Protein AF-A0A8I3A6N7-F1 (afdb_monomer)

Radius of gyration: 23.13 Å; Cα contacts (8 Å, |Δi|>4): 107; chains: 1; bounding box: 64×44×49 Å

Foldseek 3Di:
DDPPPPPLPPVPVVDDPVVSVVCVVVWPDDDDDQLVVQQVQCCVVVVDGPVVFFVDKDRDFPDDGPFWTWTWTQGPVPRDIDIDIGGDPCSVVVVVVVVVVCCCVVVVVVVVVVVVVVVVVVVVVD

Organism: NCBI:txid495285

Nearest PDB structures (foldseek):
  7cz2-assembly1_A  TM=9.054E-01  e=8.909E-04  Mycolicibacterium smegmatis MC2 155
  5i35-assembly1_A  TM=7.598E-01  e=1.659E-03  Homo sapiens
  7udq-assembly1_A  TM=6.868E-01  e=7.842E-03  Homo sapiens
  5xzv-assembly1_A  TM=5.671E-01  e=3.933E-01  Saccharomyces cerevisiae S288C
  3ion-assembly1_A  TM=6.300E-01  e=9.387E-01  Homo sapiens

Solvent-accessible surface area (backbone atoms only — not comparable to full-atom va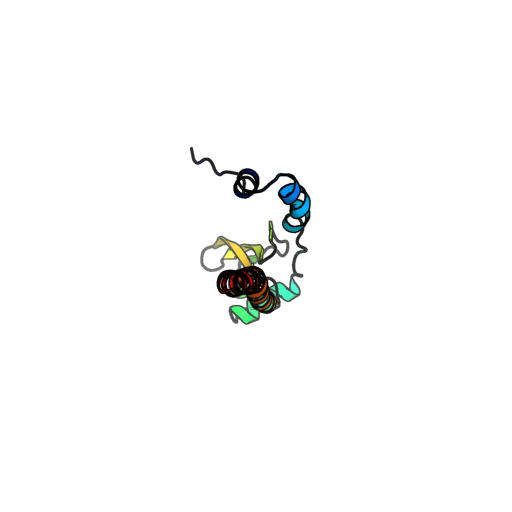lues): 7649 Å² total; per-residue (Å²): 136,84,83,76,72,60,91,74,54,68,60,67,76,76,45,60,67,72,56,54,64,68,50,45,67,75,73,73,66,50,84,74,80,56,58,70,59,50,51,51,50,44,27,71,73,71,73,46,56,69,76,77,54,25,72,43,68,49,81,64,61,83,44,59,45,94,66,34,35,30,26,48,29,25,32,58,92,73,71,45,79,43,78,45,76,44,70,48,86,66,48,73,65,50,51,56,52,53,52,51,51,50,49,51,65,64,49,45,58,57,56,56,49,49,57,58,52,54,57,53,61,62,63,75,76,112

Mean predicted aligned error: 13.04 Å

InterPro domains:
  IPR004147 ABC1 atypical kinase-like domain [PF03109] (26-108)
  IPR011009 Protein kinase-like domain superfamily [SSF56112] (27-94)
  IPR051130 Mitochondrial structure and function regulator [PTHR43173] (14-108)

Secondary structure (DSSP, 8-state):
------TTHHHHHHS-HHHHHHHHHHHH--PPPPHHHHHHHHHHHHSS-HHHHEEEE-SS-SEEETTEEEEEEEETTT--EEEEEEEPTTHHHHHHHHHHHHHHHHHHHHHHHHHHHHHHHHHTT-

Sequence (126 aa):
MSIVLPRELVYRVVLPKEWTNTMRPLQDKCDPTPYQDVEALFLSGIGKPIQALFEDFDPVPIGVASLAQVHVGTLKESGKKAAVKLQHPHLAEFCDIDMEMVEVTLGMPALVLCNSAMTLEQYARL

pLDDT: mean 74.76, std 16.65, range [26.11, 93.31]

Structure (mmCIF, N/CA/C/O backbone):
data_AF-A0A8I3A6N7-F1
#
_entry.id   AF-A0A8I3A6N7-F1
#
loop_
_atom_site.group_PDB
_atom_site.id
_atom_site.type_symbol
_atom_site.label_atom_id
_atom_site.label_alt_id
_atom_site.label_comp_id
_atom_site.label_asym_id
_atom_site.label_entity_id
_atom_site.label_seq_id
_atom_site.pdbx_PDB_ins_code
_atom_site.Cartn_x
_atom_site.Cartn_y
_atom_site.Cartn_z
_atom_site.occupancy
_atom_site.B_iso_or_equiv
_atom_site.auth_seq_id
_atom_site.auth_comp_id
_atom_site.auth_asym_id
_atom_site.auth_atom_id
_atom_site.pdbx_PDB_model_num
ATOM 1 N N . MET A 1 1 ? 20.134 17.107 16.293 1.00 33.59 1 MET A N 1
ATOM 2 C CA . MET A 1 1 ? 20.085 17.659 14.924 1.00 33.59 1 MET A CA 1
ATOM 3 C C . MET A 1 1 ? 20.230 16.487 13.967 1.00 33.59 1 MET A C 1
ATOM 5 O O . MET A 1 1 ? 21.334 16.158 13.561 1.00 33.59 1 MET A O 1
ATOM 9 N N . SER A 1 2 ? 19.139 15.753 13.743 1.00 26.11 2 SER A N 1
ATOM 10 C CA . SER A 1 2 ? 19.159 14.562 12.891 1.00 26.11 2 SER A CA 1
ATOM 11 C C . SER A 1 2 ? 19.068 15.024 11.447 1.00 26.11 2 SER A C 1
ATOM 13 O O . SER A 1 2 ? 18.030 15.526 11.023 1.00 26.11 2 SER A O 1
ATOM 15 N N . ILE A 1 3 ? 20.174 14.913 10.715 1.00 35.75 3 ILE A N 1
ATOM 16 C CA . ILE A 1 3 ? 20.187 15.089 9.266 1.00 35.75 3 ILE A CA 1
ATOM 17 C C . ILE A 1 3 ? 19.403 13.908 8.692 1.00 35.75 3 ILE A C 1
ATOM 19 O O . ILE A 1 3 ? 19.926 12.810 8.520 1.00 35.75 3 ILE A O 1
ATOM 23 N N . VAL A 1 4 ? 18.108 14.115 8.467 1.00 38.78 4 VAL A N 1
ATOM 24 C CA . VAL A 1 4 ? 17.312 13.237 7.615 1.00 38.78 4 VAL A CA 1
ATOM 25 C C . VAL A 1 4 ? 17.733 13.591 6.195 1.00 38.78 4 VAL A C 1
ATOM 27 O O . VAL A 1 4 ? 17.283 14.594 5.646 1.00 38.78 4 VAL A O 1
ATOM 30 N N . LEU A 1 5 ? 18.680 12.835 5.635 1.00 43.72 5 LEU A N 1
ATOM 31 C CA . LEU A 1 5 ? 19.009 12.973 4.219 1.00 43.72 5 LEU A CA 1
ATOM 32 C C . LEU A 1 5 ? 17.727 12.688 3.418 1.00 43.72 5 LEU A C 1
ATOM 34 O O . LEU A 1 5 ? 17.052 11.695 3.709 1.00 43.72 5 LEU A O 1
ATOM 38 N N . PRO A 1 6 ? 17.357 13.545 2.451 1.00 46.62 6 PRO A N 1
ATOM 39 C CA . PRO A 1 6 ? 16.191 13.300 1.618 1.00 46.62 6 PRO A CA 1
ATOM 40 C C . PRO A 1 6 ? 16.344 11.947 0.916 1.00 46.62 6 PRO A C 1
ATOM 42 O O . PRO A 1 6 ? 17.454 11.548 0.552 1.00 46.62 6 PRO A O 1
ATOM 45 N N . ARG A 1 7 ? 15.225 11.228 0.768 1.00 53.91 7 ARG A N 1
ATOM 46 C CA . ARG A 1 7 ? 15.153 9.842 0.268 1.00 53.91 7 ARG A CA 1
ATOM 47 C C . ARG A 1 7 ? 15.865 9.679 -1.087 1.00 53.91 7 ARG A C 1
ATOM 49 O O . ARG A 1 7 ? 16.408 8.616 -1.370 1.00 53.91 7 ARG A O 1
ATOM 56 N N . GLU A 1 8 ? 15.957 10.761 -1.861 1.00 51.59 8 GLU A N 1
ATOM 57 C CA . GLU A 1 8 ? 16.686 10.861 -3.127 1.00 51.59 8 GLU A CA 1
ATOM 58 C C . GLU A 1 8 ? 18.229 10.961 -3.073 1.00 51.59 8 GLU A C 1
ATOM 60 O O . GLU A 1 8 ? 18.882 10.928 -4.121 1.00 51.59 8 GLU A O 1
ATOM 65 N N . LEU A 1 9 ? 18.863 11.117 -1.904 1.00 53.09 9 LEU A N 1
ATOM 66 C CA . LEU A 1 9 ? 20.295 11.455 -1.860 1.00 53.09 9 LEU A CA 1
ATOM 67 C C . LEU A 1 9 ? 21.240 10.245 -1.946 1.00 53.09 9 LEU A C 1
ATOM 69 O O . LEU A 1 9 ? 22.360 10.392 -2.428 1.00 53.09 9 LEU A O 1
ATOM 73 N N . VAL A 1 10 ? 20.811 9.058 -1.511 1.00 56.31 10 VAL A N 1
ATOM 74 C CA . VAL A 1 10 ? 21.711 7.895 -1.369 1.00 56.31 10 VAL A CA 1
ATOM 75 C C . VAL A 1 10 ? 22.166 7.350 -2.729 1.00 56.31 10 VAL A C 1
ATOM 77 O O . VAL A 1 10 ? 23.348 7.077 -2.919 1.00 56.31 10 VAL A O 1
ATOM 80 N N . TYR A 1 11 ? 21.271 7.257 -3.714 1.00 56.72 11 TYR A N 1
ATOM 81 C CA . TYR A 1 11 ? 21.597 6.680 -5.027 1.00 56.72 11 TYR A CA 1
ATOM 82 C C . TYR A 1 11 ? 22.345 7.646 -5.957 1.00 56.72 11 TYR A C 1
ATOM 84 O O . TYR A 1 11 ? 23.131 7.210 -6.795 1.00 56.72 11 TYR A O 1
ATOM 92 N N . ARG A 1 12 ? 22.172 8.962 -5.777 1.00 54.69 12 ARG A N 1
ATOM 93 C CA . ARG A 1 12 ? 22.861 9.999 -6.572 1.00 54.69 12 ARG A CA 1
ATOM 94 C C . ARG A 1 12 ? 24.372 10.051 -6.348 1.00 54.69 12 ARG A C 1
ATOM 96 O O . ARG A 1 12 ? 25.077 10.614 -7.178 1.00 54.69 12 ARG A O 1
ATOM 103 N N . VAL A 1 13 ? 24.846 9.544 -5.211 1.00 60.44 13 VAL A N 1
ATOM 104 C CA . VAL A 1 13 ? 26.275 9.525 -4.860 1.00 60.44 13 VAL A CA 1
ATOM 105 C C . VAL A 1 13 ? 26.967 8.278 -5.417 1.00 60.44 13 VAL A C 1
ATOM 107 O O . VAL A 1 13 ? 28.170 8.306 -5.654 1.00 60.44 13 VAL A O 1
ATOM 110 N N . VAL A 1 14 ? 26.210 7.202 -5.653 1.00 75.00 14 VAL A N 1
ATOM 111 C CA . VAL A 1 14 ? 26.748 5.888 -6.037 1.00 75.00 14 VAL A CA 1
ATOM 112 C C . VAL A 1 14 ? 26.630 5.628 -7.542 1.00 75.00 14 VAL A C 1
ATOM 114 O O . VAL A 1 14 ? 27.507 4.987 -8.115 1.00 75.00 14 VAL A O 1
ATOM 117 N N . LEU A 1 15 ? 25.577 6.128 -8.198 1.00 79.44 15 LEU A N 1
ATOM 118 C CA . LEU A 1 15 ? 25.301 5.854 -9.611 1.00 79.44 15 LEU A CA 1
ATOM 119 C C . LEU A 1 15 ? 25.623 7.053 -10.521 1.00 79.44 15 LEU A C 1
ATOM 121 O O . LEU A 1 15 ? 25.425 8.203 -10.114 1.00 79.44 15 LEU A O 1
ATOM 125 N N . PRO A 1 16 ? 26.053 6.813 -11.779 1.00 84.25 16 PRO A N 1
ATOM 126 C CA . PRO A 1 16 ? 26.225 7.866 -12.776 1.00 84.25 16 PRO A CA 1
ATOM 127 C C . PRO A 1 16 ? 24.964 8.725 -12.945 1.00 84.25 16 PRO A C 1
ATOM 129 O O . PRO A 1 16 ? 23.822 8.263 -12.794 1.00 84.25 16 PRO A O 1
ATOM 132 N N . LYS A 1 17 ? 25.156 10.005 -13.284 1.00 80.56 17 LYS A N 1
ATOM 133 C CA . LYS A 1 17 ? 24.048 10.966 -13.428 1.00 80.56 17 LYS A CA 1
ATOM 134 C C . LYS A 1 17 ? 23.106 10.576 -14.563 1.00 80.56 17 LYS A C 1
ATOM 136 O O . LYS A 1 17 ? 21.904 10.807 -14.461 1.00 80.56 17 LYS A O 1
ATOM 141 N N . GLU A 1 18 ? 23.644 9.966 -15.609 1.00 84.44 18 GLU A N 1
ATOM 142 C CA . GLU A 1 18 ? 22.941 9.469 -16.788 1.00 84.44 18 GLU A CA 1
ATOM 143 C C . GLU A 1 18 ? 21.888 8.428 -16.392 1.00 84.44 18 GLU A C 1
ATOM 145 O O . GLU A 1 18 ? 20.735 8.509 -16.816 1.00 84.44 18 GLU A O 1
ATOM 150 N N . TRP A 1 19 ? 22.251 7.501 -15.503 1.00 79.44 19 TRP A N 1
ATOM 151 C CA . TRP A 1 19 ? 21.342 6.466 -15.009 1.00 79.44 19 TRP A CA 1
ATOM 152 C C . TRP A 1 19 ? 20.294 7.066 -14.081 1.00 79.44 19 TRP A C 1
ATOM 154 O O . TRP A 1 19 ? 19.098 6.840 -14.250 1.00 79.44 19 TRP A O 1
ATOM 164 N N . THR A 1 20 ? 20.733 7.920 -13.158 1.00 80.00 20 THR A N 1
ATOM 165 C CA . THR A 1 20 ? 19.8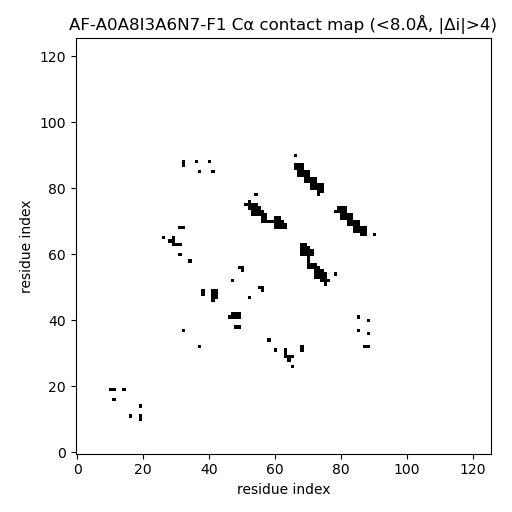35 8.538 -12.178 1.00 80.00 20 THR A CA 1
ATOM 166 C C . THR A 1 20 ? 18.785 9.439 -12.832 1.00 80.00 20 THR A C 1
ATOM 168 O O . THR A 1 20 ? 17.638 9.471 -12.397 1.00 80.00 20 THR A O 1
ATOM 171 N N . ASN A 1 21 ? 19.147 10.174 -13.887 1.00 79.62 21 ASN A N 1
ATOM 172 C CA . ASN A 1 21 ? 18.204 11.019 -14.621 1.00 79.62 21 ASN A CA 1
ATOM 173 C C . ASN A 1 21 ? 17.182 10.194 -15.409 1.00 79.62 21 ASN A C 1
ATOM 175 O O . ASN A 1 21 ? 16.016 10.575 -15.456 1.00 79.62 21 ASN A O 1
ATOM 179 N N . THR A 1 22 ? 17.610 9.071 -15.988 1.00 81.25 22 THR A N 1
ATOM 180 C CA . THR A 1 22 ? 16.748 8.202 -16.805 1.00 81.25 22 THR A CA 1
ATOM 181 C C . THR A 1 22 ? 15.803 7.361 -15.945 1.00 81.25 22 THR A C 1
ATOM 183 O O . THR A 1 22 ? 14.661 7.140 -16.330 1.00 81.25 22 THR A O 1
ATOM 186 N N . MET A 1 23 ? 16.242 6.934 -14.757 1.00 77.25 23 MET A N 1
ATOM 187 C CA . MET A 1 23 ? 15.439 6.129 -13.827 1.00 77.25 23 MET A CA 1
ATOM 188 C C . MET A 1 23 ? 14.535 6.964 -12.911 1.00 77.25 23 MET A C 1
ATOM 190 O O . MET A 1 23 ? 13.634 6.411 -12.288 1.00 77.25 23 MET A O 1
ATOM 194 N N . ARG A 1 24 ? 14.734 8.287 -12.823 1.00 73.31 24 ARG A N 1
ATOM 195 C CA . ARG A 1 24 ? 13.908 9.174 -1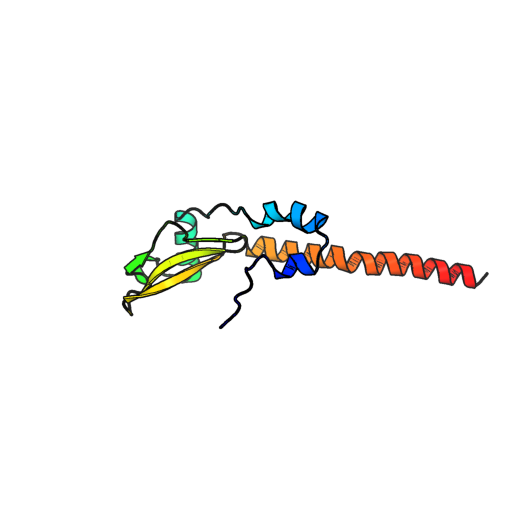1.982 1.00 73.31 24 ARG A CA 1
ATOM 196 C C . ARG A 1 24 ? 12.402 9.052 -12.269 1.00 73.31 24 ARG A C 1
ATOM 198 O O . ARG A 1 24 ? 11.654 8.862 -11.315 1.00 73.31 24 ARG A O 1
ATOM 205 N N . PRO A 1 25 ? 11.930 9.091 -13.531 1.00 68.94 25 PRO A N 1
ATOM 206 C CA . PRO A 1 25 ? 10.500 8.987 -13.820 1.00 68.94 25 PRO A CA 1
ATOM 207 C C . PRO A 1 25 ? 9.888 7.649 -13.389 1.00 68.94 25 PRO A C 1
ATOM 209 O O . PRO A 1 25 ? 8.705 7.615 -13.073 1.00 68.94 25 PRO A O 1
ATOM 212 N N . LEU A 1 26 ? 10.687 6.573 -13.345 1.00 67.81 26 LEU A N 1
ATOM 213 C CA . LEU A 1 26 ? 10.241 5.245 -12.908 1.00 67.81 26 LEU A CA 1
ATOM 214 C C . LEU A 1 26 ? 9.964 5.185 -11.398 1.00 67.81 26 LEU A C 1
ATOM 216 O O . LEU A 1 26 ? 9.241 4.303 -10.952 1.00 67.81 26 LEU A O 1
ATOM 220 N N . GLN A 1 27 ? 10.532 6.104 -10.612 1.00 65.81 27 GLN A N 1
ATOM 221 C CA . GLN A 1 27 ? 10.345 6.156 -9.158 1.00 65.81 27 GLN A CA 1
ATOM 222 C C . GLN A 1 27 ? 9.253 7.147 -8.728 1.00 65.81 27 GLN A C 1
ATOM 224 O O . GLN A 1 27 ? 8.698 6.997 -7.644 1.00 65.81 27 GLN A O 1
ATOM 229 N N . ASP A 1 28 ? 8.946 8.150 -9.557 1.00 59.94 28 ASP A N 1
ATOM 230 C CA . ASP A 1 28 ? 8.154 9.322 -9.149 1.00 59.94 28 ASP A CA 1
ATOM 231 C C . ASP A 1 28 ? 6.640 9.206 -9.394 1.00 59.94 28 ASP A C 1
ATOM 233 O O . ASP A 1 28 ? 5.888 10.091 -8.981 1.00 59.94 28 ASP A O 1
ATOM 237 N N . LYS A 1 29 ? 6.155 8.162 -10.078 1.00 61.41 29 LYS A N 1
ATOM 238 C CA . LYS A 1 29 ? 4.730 8.049 -10.429 1.00 61.41 29 LYS A CA 1
ATOM 239 C C . LYS A 1 29 ? 4.220 6.625 -10.283 1.00 61.41 29 LYS A C 1
ATOM 241 O O . LYS A 1 29 ? 4.489 5.774 -11.122 1.00 61.41 29 LYS A O 1
ATOM 246 N N . CYS A 1 30 ? 3.456 6.392 -9.224 1.00 69.25 30 CYS A N 1
ATOM 247 C CA . CYS A 1 30 ? 2.645 5.194 -9.062 1.00 69.25 30 CYS A CA 1
ATOM 248 C C . CYS A 1 30 ? 1.187 5.624 -8.940 1.00 69.25 30 CYS A C 1
ATOM 250 O O . CYS A 1 30 ? 0.871 6.523 -8.155 1.00 69.25 30 CYS A O 1
ATOM 252 N N . ASP A 1 31 ? 0.321 5.004 -9.734 1.00 80.94 31 ASP A N 1
ATOM 253 C CA . ASP A 1 31 ? -1.112 5.242 -9.646 1.00 80.94 31 ASP A CA 1
ATOM 254 C C . ASP A 1 31 ? -1.662 4.591 -8.365 1.00 80.94 31 ASP A C 1
ATOM 256 O O . ASP A 1 31 ? -1.271 3.471 -8.024 1.00 80.94 31 ASP A O 1
ATOM 260 N N . PRO A 1 32 ? -2.540 5.279 -7.615 1.00 83.31 32 PRO A N 1
ATOM 261 C CA . PRO A 1 32 ? -3.150 4.707 -6.424 1.00 83.31 32 PRO A CA 1
ATOM 262 C C . PRO A 1 32 ? -4.085 3.554 -6.797 1.00 83.31 32 PRO A C 1
ATOM 264 O O . PRO A 1 32 ? -4.863 3.645 -7.748 1.00 83.31 32 PRO A O 1
ATOM 267 N N . THR A 1 33 ? -4.076 2.494 -5.992 1.00 85.44 33 THR A N 1
ATOM 268 C CA . THR A 1 33 ? -5.082 1.438 -6.080 1.00 85.44 33 THR A CA 1
ATOM 269 C C . THR A 1 33 ? -6.453 1.997 -5.693 1.00 85.44 33 THR A C 1
ATOM 271 O O . THR A 1 33 ? -6.554 2.712 -4.684 1.00 85.44 33 THR A O 1
ATOM 274 N N . PRO A 1 34 ? -7.513 1.670 -6.459 1.00 89.00 34 PRO A N 1
ATOM 275 C CA . PRO A 1 34 ? -8.880 2.043 -6.130 1.00 89.00 34 PRO A CA 1
ATOM 276 C C . PRO A 1 34 ? -9.272 1.615 -4.715 1.00 89.00 34 PRO A C 1
ATOM 278 O O . PRO A 1 34 ? -8.919 0.537 -4.243 1.00 89.00 34 PRO A O 1
ATOM 281 N N . TYR A 1 35 ? -10.076 2.440 -4.046 1.00 87.50 35 TYR A N 1
ATOM 282 C CA . TYR A 1 35 ? -10.502 2.172 -2.671 1.00 87.50 35 TYR A CA 1
ATOM 283 C C . TYR A 1 35 ? -11.242 0.831 -2.506 1.00 87.50 35 TYR A C 1
ATOM 285 O O . TYR A 1 35 ? -11.106 0.174 -1.480 1.00 87.50 35 TYR A O 1
ATOM 293 N N . GLN A 1 36 ? -11.993 0.402 -3.524 1.00 88.50 36 GLN A N 1
ATOM 294 C CA . GLN A 1 36 ? -12.719 -0.873 -3.505 1.00 88.50 36 GLN A CA 1
ATOM 295 C C . GLN A 1 36 ? -11.771 -2.072 -3.377 1.00 88.50 36 GLN A C 1
ATOM 297 O O . GLN A 1 36 ? -12.007 -2.967 -2.568 1.00 88.50 36 GLN A O 1
ATOM 302 N N . ASP A 1 37 ? -10.661 -2.049 -4.114 1.00 88.31 37 ASP A N 1
ATOM 303 C CA . ASP A 1 37 ? -9.653 -3.107 -4.062 1.00 88.31 37 ASP A CA 1
ATOM 304 C C . ASP A 1 37 ? -8.895 -3.074 -2.731 1.00 88.31 37 ASP A C 1
ATOM 306 O O . ASP A 1 37 ? -8.569 -4.118 -2.170 1.00 88.31 37 ASP A O 1
ATOM 310 N N . VAL A 1 38 ? -8.666 -1.876 -2.181 1.00 87.56 38 VAL A N 1
ATOM 311 C CA . VAL A 1 38 ? -8.080 -1.690 -0.844 1.00 87.56 38 VAL A CA 1
ATOM 312 C C . VAL A 1 38 ? -8.966 -2.297 0.245 1.00 87.56 38 VAL A C 1
ATOM 314 O O . VAL A 1 38 ? -8.461 -2.983 1.135 1.00 87.56 38 VAL A O 1
ATOM 317 N N . GLU A 1 39 ? -10.278 -2.065 0.188 1.00 88.56 39 GLU A N 1
ATOM 318 C CA . GLU A 1 39 ? -11.231 -2.633 1.145 1.00 88.56 39 GLU A CA 1
ATOM 319 C C . GLU A 1 39 ? -11.270 -4.163 1.043 1.00 88.56 39 GLU A C 1
ATOM 321 O O . GLU A 1 39 ? -11.218 -4.849 2.069 1.00 88.56 39 GLU A O 1
ATOM 326 N N . ALA A 1 40 ? -11.272 -4.699 -0.180 1.00 89.12 40 ALA A N 1
ATOM 327 C CA . ALA A 1 40 ? -11.210 -6.136 -0.426 1.00 89.12 40 ALA A CA 1
ATOM 328 C C . ALA A 1 40 ? -9.909 -6.763 0.109 1.00 89.12 40 ALA A C 1
ATOM 330 O O . ALA A 1 40 ? -9.967 -7.769 0.817 1.00 89.12 40 ALA A O 1
ATOM 331 N N . LEU A 1 41 ? -8.753 -6.141 -0.156 1.00 86.00 41 LEU A N 1
ATOM 332 C CA . LEU A 1 41 ? -7.438 -6.563 0.347 1.00 86.00 41 LEU A CA 1
ATOM 333 C C . LEU A 1 41 ? -7.371 -6.558 1.873 1.00 86.00 41 LEU A C 1
ATOM 335 O O . LEU A 1 41 ? -6.849 -7.486 2.497 1.00 86.00 41 LEU A O 1
ATOM 339 N N . PHE A 1 42 ? -7.899 -5.505 2.492 1.00 87.88 42 PHE A N 1
ATOM 340 C CA . PHE A 1 42 ? -7.924 -5.387 3.943 1.00 87.88 42 PHE A CA 1
ATOM 341 C C . PHE A 1 42 ? -8.810 -6.471 4.566 1.00 87.88 42 PHE A C 1
ATOM 343 O O . PHE A 1 42 ? -8.410 -7.121 5.538 1.00 87.88 42 PHE A O 1
ATOM 350 N N . LEU A 1 43 ? -9.980 -6.718 3.969 1.00 89.75 43 LEU A N 1
ATOM 351 C CA . LEU A 1 43 ? -10.886 -7.777 4.396 1.00 89.75 43 LEU A CA 1
ATOM 352 C C . LEU A 1 43 ? -10.252 -9.163 4.228 1.00 89.75 43 LEU A C 1
ATOM 354 O O . LEU A 1 43 ? -10.363 -9.977 5.141 1.00 89.75 43 LEU A O 1
ATOM 358 N N . SER A 1 44 ? -9.555 -9.433 3.120 1.00 87.88 44 SER A N 1
ATOM 359 C CA . SER A 1 44 ? -8.886 -10.722 2.905 1.00 87.88 44 SER A CA 1
ATOM 360 C C . SER A 1 44 ? -7.687 -10.936 3.830 1.00 87.88 44 SER A C 1
ATOM 362 O O . SER A 1 44 ? -7.441 -12.061 4.254 1.00 87.88 44 SER A O 1
ATOM 364 N N . GLY A 1 45 ? -6.942 -9.875 4.157 1.00 84.12 45 GLY A N 1
ATOM 365 C CA . GLY A 1 45 ? -5.749 -9.966 5.003 1.00 84.12 45 GLY A CA 1
ATOM 366 C C . GLY A 1 45 ? -6.055 -10.057 6.499 1.00 84.12 45 GLY A C 1
ATOM 367 O O . GLY A 1 45 ? -5.408 -10.815 7.218 1.00 84.12 45 GLY A O 1
ATOM 368 N N . ILE A 1 46 ? -7.036 -9.288 6.982 1.00 85.00 46 ILE A N 1
ATOM 369 C CA . ILE A 1 46 ? -7.337 -9.156 8.421 1.00 85.00 46 ILE A CA 1
ATOM 370 C C . ILE A 1 46 ? -8.636 -9.884 8.812 1.00 85.00 46 ILE A C 1
ATOM 372 O O . ILE A 1 46 ? -8.883 -10.136 9.993 1.00 85.00 46 ILE A O 1
ATOM 376 N N . GLY A 1 47 ? -9.479 -10.249 7.841 1.00 87.62 47 GLY A N 1
ATOM 377 C CA . GLY A 1 47 ? -10.750 -10.946 8.075 1.00 87.62 47 GLY A CA 1
ATOM 378 C C . GLY A 1 47 ? -11.850 -10.060 8.665 1.00 87.62 47 GLY A C 1
ATOM 379 O O . GLY A 1 47 ? -12.893 -10.561 9.083 1.00 87.62 47 GLY A O 1
ATOM 380 N N . LYS A 1 48 ? -11.622 -8.745 8.738 1.00 88.81 48 LYS A N 1
ATOM 381 C CA . LYS A 1 48 ? -12.565 -7.753 9.267 1.00 88.81 48 LYS A CA 1
ATOM 382 C C . LYS A 1 48 ? -12.624 -6.540 8.340 1.00 88.81 48 LYS A C 1
ATOM 384 O O . LYS A 1 48 ? -11.600 -6.181 7.763 1.00 88.81 48 LYS A O 1
ATOM 389 N N . PRO A 1 49 ? -13.786 -5.880 8.225 1.00 89.12 49 PRO A N 1
ATOM 390 C CA . PRO A 1 49 ? -13.902 -4.666 7.430 1.00 89.12 49 PRO A CA 1
ATOM 391 C C . PRO A 1 49 ? -13.128 -3.507 8.078 1.00 89.12 49 PRO A C 1
ATOM 393 O O . PRO A 1 49 ? -12.964 -3.468 9.303 1.00 89.12 49 PRO A O 1
ATOM 396 N N . ILE A 1 50 ? -12.679 -2.540 7.272 1.00 87.75 50 ILE A N 1
ATOM 397 C CA . ILE A 1 50 ? -11.905 -1.368 7.733 1.00 87.75 50 ILE A CA 1
ATOM 398 C C . ILE A 1 50 ? -12.665 -0.629 8.839 1.00 87.75 50 ILE A C 1
ATOM 400 O O . ILE A 1 50 ? -12.088 -0.275 9.871 1.00 87.75 50 ILE A O 1
ATOM 404 N N . GLN A 1 51 ? -13.985 -0.500 8.680 1.00 88.50 51 GLN A N 1
ATOM 405 C CA . GLN A 1 51 ? -14.862 0.176 9.632 1.00 88.50 51 GLN A CA 1
ATOM 406 C C . GLN A 1 51 ? -14.967 -0.560 10.981 1.00 88.50 51 GLN A C 1
ATOM 408 O O . GLN A 1 51 ? -15.483 0.007 11.940 1.00 88.50 51 GLN A O 1
ATOM 413 N N . ALA A 1 52 ? -14.510 -1.811 11.113 1.00 88.50 52 ALA A N 1
ATOM 414 C CA . ALA A 1 52 ? -14.463 -2.498 12.407 1.00 88.50 52 ALA A CA 1
ATOM 415 C C . ALA A 1 52 ? -13.240 -2.095 13.24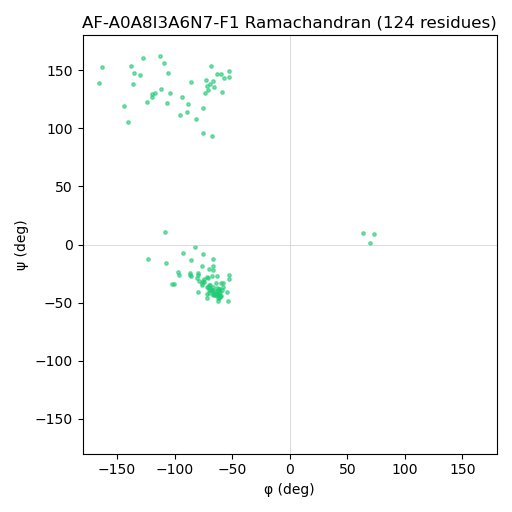7 1.00 88.50 52 ALA A C 1
ATOM 417 O O . ALA A 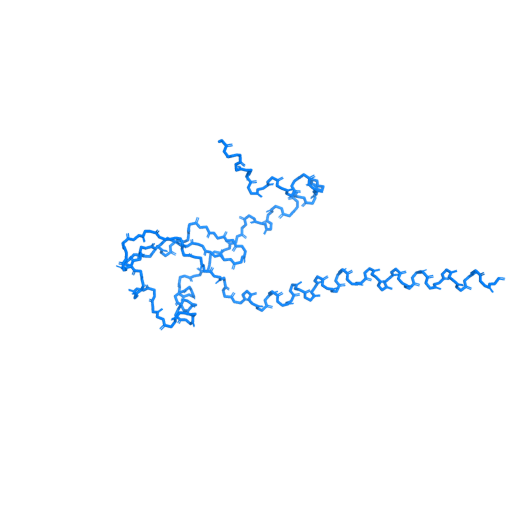1 52 ? -13.316 -2.123 14.473 1.00 88.50 52 ALA A O 1
ATOM 418 N N . LEU A 1 53 ? -12.132 -1.717 12.603 1.00 87.50 53 LEU A N 1
ATOM 419 C CA . LEU A 1 53 ? -10.860 -1.389 13.263 1.00 87.50 53 LEU A CA 1
ATOM 420 C C . LEU A 1 53 ? -10.620 0.119 13.364 1.00 87.50 53 LEU A C 1
ATOM 422 O O . LEU A 1 53 ? -10.056 0.595 14.354 1.00 87.50 53 LEU A O 1
ATOM 426 N N . PHE A 1 54 ? -11.082 0.870 12.367 1.00 90.50 54 PHE A N 1
ATOM 427 C CA . PHE A 1 54 ? -10.884 2.309 12.273 1.00 90.50 54 PHE A CA 1
ATOM 428 C C . PHE A 1 54 ? -12.203 3.061 12.452 1.00 90.50 54 PHE A C 1
ATOM 430 O O . PHE A 1 54 ? -13.237 2.676 11.909 1.00 90.50 54 PHE A O 1
ATOM 437 N N . GLU A 1 55 ? -12.167 4.105 13.277 1.00 90.62 55 GLU A N 1
ATOM 438 C CA . GLU A 1 55 ? -13.263 5.054 13.483 1.00 90.62 55 GLU A CA 1
ATOM 439 C C . GLU A 1 55 ? -13.422 5.953 12.261 1.00 90.62 55 GLU A C 1
ATOM 441 O O . GLU A 1 55 ? -14.532 6.179 11.794 1.00 90.62 55 GLU A O 1
ATOM 446 N N . ASP A 1 56 ? -12.287 6.394 11.731 1.00 88.62 56 ASP A N 1
ATOM 447 C CA . ASP A 1 56 ? -12.171 7.226 10.547 1.00 88.62 56 ASP A CA 1
ATOM 448 C C . ASP A 1 56 ? -11.032 6.680 9.685 1.00 88.62 56 ASP A C 1
ATOM 450 O O . ASP A 1 56 ? -9.995 6.268 10.218 1.00 88.62 56 ASP A O 1
ATOM 454 N N . PHE A 1 57 ? -11.231 6.639 8.373 1.00 90.50 57 PHE A N 1
ATOM 455 C CA . PHE A 1 57 ? -10.244 6.165 7.408 1.00 90.50 57 PHE A CA 1
ATOM 456 C C . PHE A 1 57 ? -10.349 7.005 6.141 1.00 90.50 57 PHE A C 1
ATOM 458 O O . PHE A 1 57 ? -11.389 7.002 5.482 1.00 90.50 57 PHE A O 1
ATOM 465 N N . ASP A 1 58 ? -9.267 7.697 5.791 1.00 90.25 58 ASP A N 1
ATOM 466 C CA . ASP A 1 58 ? -9.230 8.548 4.606 1.00 90.25 58 ASP A CA 1
ATOM 467 C C . ASP A 1 58 ? -9.119 7.682 3.336 1.00 90.25 58 ASP A C 1
ATOM 469 O O . ASP A 1 58 ? -8.125 6.958 3.174 1.00 90.25 58 ASP A O 1
ATOM 473 N N . PRO A 1 59 ? -10.107 7.717 2.419 1.00 87.50 59 PRO A N 1
ATOM 474 C CA . PRO A 1 59 ? -10.033 6.975 1.165 1.00 87.50 59 PRO A CA 1
ATOM 475 C C . PRO A 1 59 ? -8.936 7.504 0.232 1.00 87.50 59 PRO A C 1
ATOM 477 O O . PRO A 1 59 ? -8.521 6.783 -0.677 1.00 87.50 59 PRO A O 1
ATOM 480 N N . VAL A 1 60 ? -8.447 8.730 0.443 1.00 89.12 60 VAL A N 1
ATOM 481 C CA . VAL A 1 60 ? -7.356 9.316 -0.335 1.00 89.12 60 VAL A CA 1
ATOM 482 C C . VAL A 1 60 ? -6.015 8.942 0.310 1.00 89.12 60 VAL A C 1
ATOM 484 O O . VAL A 1 60 ? -5.775 9.259 1.477 1.00 89.12 60 VAL A O 1
ATOM 487 N N . PRO A 1 61 ? -5.103 8.265 -0.413 1.00 88.75 61 PRO A N 1
ATOM 488 C CA . PRO A 1 61 ? -3.789 7.949 0.127 1.00 88.75 61 PRO A CA 1
ATOM 489 C C . PRO A 1 61 ? -2.945 9.220 0.286 1.00 88.75 61 PRO A C 1
ATOM 491 O O . PRO A 1 61 ? -2.882 10.063 -0.608 1.00 88.75 61 PRO A O 1
ATOM 494 N N . ILE A 1 62 ? -2.221 9.324 1.402 1.00 87.31 62 ILE A N 1
ATOM 495 C CA . ILE A 1 62 ? -1.249 10.405 1.645 1.00 87.31 62 ILE A CA 1
ATOM 496 C C . ILE A 1 62 ? 0.053 10.211 0.862 1.00 87.31 62 ILE A C 1
ATOM 498 O O . ILE A 1 62 ? 0.840 11.143 0.713 1.00 87.31 62 ILE A O 1
ATOM 502 N N . GLY A 1 63 ? 0.307 8.990 0.399 1.00 84.12 63 GLY A N 1
ATOM 503 C CA . GLY A 1 63 ? 1.476 8.656 -0.397 1.00 84.12 63 GLY A CA 1
ATOM 504 C C . GLY A 1 63 ? 1.314 7.298 -1.059 1.00 84.12 63 GLY A C 1
ATOM 505 O O . GLY A 1 63 ? 0.840 6.350 -0.434 1.00 84.12 63 GLY A O 1
ATOM 506 N N . VAL A 1 64 ? 1.733 7.219 -2.317 1.00 83.69 64 VAL A N 1
ATOM 507 C CA . VAL A 1 64 ? 1.742 5.997 -3.121 1.00 83.69 64 VAL A CA 1
ATOM 508 C C . VAL A 1 64 ? 3.193 5.689 -3.460 1.00 83.69 64 VAL A C 1
ATOM 510 O O . VAL A 1 64 ? 3.937 6.577 -3.876 1.00 83.69 64 VAL A O 1
ATOM 513 N N . ALA A 1 65 ? 3.612 4.453 -3.234 1.00 78.50 65 ALA A N 1
ATOM 514 C CA . ALA A 1 65 ? 4.917 3.938 -3.620 1.00 78.50 65 ALA A CA 1
ATOM 515 C C . ALA A 1 65 ? 4.718 2.649 -4.416 1.00 78.50 65 ALA A C 1
ATOM 517 O O . ALA A 1 65 ? 3.694 1.995 -4.270 1.00 78.50 65 ALA A O 1
ATOM 518 N N . SER A 1 66 ? 5.718 2.240 -5.194 1.00 76.31 66 SER A N 1
ATOM 519 C CA . SER A 1 66 ? 5.613 1.087 -6.101 1.00 76.31 66 SER A CA 1
ATOM 520 C C . SER A 1 66 ? 5.130 -0.212 -5.450 1.00 76.31 66 SER A C 1
ATOM 522 O O . SER A 1 66 ? 4.494 -1.019 -6.115 1.00 76.31 66 SER A O 1
ATOM 524 N N . LEU A 1 67 ? 5.414 -0.422 -4.158 1.00 81.44 67 LEU A N 1
ATOM 525 C CA . LEU A 1 67 ? 5.016 -1.636 -3.439 1.00 81.44 67 LEU A CA 1
ATOM 526 C C . LEU A 1 67 ? 3.717 -1.481 -2.639 1.00 81.44 67 LEU A C 1
ATOM 528 O O . LEU A 1 67 ? 3.050 -2.469 -2.329 1.00 81.44 67 LEU A O 1
ATOM 532 N N . ALA A 1 68 ? 3.397 -0.257 -2.225 1.00 86.31 68 ALA A N 1
ATOM 533 C CA . ALA A 1 68 ? 2.348 -0.001 -1.253 1.00 86.31 68 ALA A CA 1
ATOM 534 C C . ALA A 1 68 ? 1.910 1.462 -1.257 1.00 86.31 68 ALA A C 1
ATOM 536 O O . ALA A 1 68 ? 2.717 2.374 -1.449 1.00 86.31 68 ALA A O 1
ATOM 537 N N . GLN A 1 69 ? 0.660 1.685 -0.872 1.00 88.44 69 GLN A N 1
ATOM 538 C CA . GLN A 1 69 ? 0.122 3.004 -0.566 1.00 88.44 69 GLN A CA 1
ATOM 539 C C . GLN A 1 69 ? -0.135 3.176 0.929 1.00 88.44 69 GLN A C 1
ATOM 541 O O . GLN A 1 69 ? -0.289 2.212 1.683 1.00 88.44 69 GLN A O 1
ATOM 546 N N . VAL A 1 70 ? -0.149 4.428 1.374 1.00 90.31 70 VAL A N 1
ATOM 547 C CA . VAL A 1 70 ? -0.313 4.795 2.779 1.00 90.31 70 VAL A CA 1
ATOM 548 C C . VAL A 1 70 ? -1.555 5.651 2.938 1.00 90.31 70 VAL A C 1
ATOM 550 O O . VAL A 1 70 ? -1.684 6.688 2.293 1.00 90.31 70 VAL A O 1
ATOM 553 N N . HIS A 1 71 ? -2.431 5.236 3.843 1.00 91.19 71 HIS A N 1
ATOM 554 C CA . HIS A 1 71 ? -3.631 5.955 4.251 1.00 91.19 71 HIS A CA 1
ATOM 555 C C . HIS A 1 71 ? -3.512 6.420 5.698 1.00 91.19 71 HIS A C 1
ATOM 557 O O . HIS A 1 71 ? -2.694 5.914 6.472 1.00 91.19 71 HIS A O 1
ATOM 563 N N . VAL A 1 72 ? -4.345 7.381 6.077 1.00 91.69 72 VAL A N 1
ATOM 564 C CA . VAL A 1 72 ? -4.482 7.815 7.467 1.00 91.69 72 VAL A CA 1
ATOM 565 C C . VAL A 1 72 ? -5.772 7.233 8.020 1.00 91.69 72 VAL A C 1
ATOM 567 O O . VAL A 1 72 ? -6.826 7.361 7.406 1.00 91.69 72 VAL A O 1
ATOM 570 N N . GLY A 1 73 ? -5.683 6.600 9.187 1.00 91.62 73 GLY A N 1
ATOM 571 C CA . GLY A 1 73 ? -6.847 6.102 9.908 1.00 91.62 73 GLY A CA 1
ATOM 572 C C . GLY A 1 73 ? -6.751 6.372 11.404 1.00 91.62 73 GLY A C 1
ATOM 573 O O . GLY A 1 73 ? -5.657 6.482 11.958 1.00 91.62 73 GLY A O 1
ATOM 574 N N . THR A 1 74 ? -7.893 6.471 12.071 1.00 93.31 74 THR A N 1
ATOM 575 C CA . THR A 1 74 ? -7.992 6.617 13.529 1.00 93.31 74 THR A CA 1
ATOM 576 C C . THR A 1 74 ? -8.477 5.304 14.126 1.00 93.31 74 THR A C 1
ATOM 578 O O . THR A 1 74 ? -9.531 4.810 13.743 1.00 93.31 74 THR A O 1
ATOM 581 N N . LEU A 1 75 ? -7.711 4.702 15.036 1.00 91.31 75 LEU A N 1
ATOM 582 C CA . LEU A 1 75 ? -8.049 3.406 15.639 1.00 91.31 75 LEU A CA 1
ATOM 583 C C . LEU A 1 75 ? -9.198 3.536 16.645 1.00 91.31 75 LEU A C 1
ATOM 585 O O . LEU A 1 75 ? -9.084 4.323 17.584 1.00 91.31 75 LEU A O 1
ATOM 589 N N . LYS A 1 76 ? -10.230 2.687 16.538 1.00 90.50 76 LYS A N 1
ATOM 590 C CA . LYS A 1 76 ? -11.395 2.714 17.449 1.00 90.50 76 LYS A CA 1
ATOM 591 C C . LYS A 1 76 ? -11.043 2.462 18.912 1.00 90.50 76 LYS A C 1
ATOM 593 O O . LYS A 1 76 ? -11.604 3.087 19.799 1.00 90.50 76 LYS A O 1
ATOM 598 N N . GLU A 1 77 ? -10.115 1.545 19.172 1.00 88.12 77 GLU A N 1
ATOM 599 C CA . GLU A 1 77 ? -9.786 1.137 20.545 1.00 88.12 77 GLU A CA 1
ATOM 600 C C . GLU A 1 77 ? -9.014 2.205 21.327 1.00 88.12 77 GLU A C 1
ATOM 602 O O . GLU A 1 77 ? -9.085 2.249 22.551 1.00 88.12 77 GLU A O 1
ATOM 607 N N . SER A 1 78 ? -8.247 3.052 20.636 1.00 87.19 78 SER A N 1
ATOM 608 C CA . SER A 1 78 ? -7.324 3.990 21.288 1.00 87.19 78 SER A CA 1
ATOM 609 C C . SER A 1 78 ? -7.561 5.455 20.937 1.00 87.19 78 SER A C 1
ATOM 611 O O . SER A 1 78 ? -6.951 6.320 21.564 1.00 87.19 78 SER A O 1
ATOM 613 N N . GLY A 1 79 ? -8.378 5.747 19.920 1.00 89.56 79 GLY A N 1
ATOM 614 C CA . GLY A 1 79 ? -8.556 7.090 19.362 1.00 89.56 79 GLY A CA 1
ATOM 615 C C . GLY A 1 79 ? -7.286 7.673 18.727 1.00 89.56 79 GLY A C 1
ATOM 616 O O . GLY A 1 79 ? -7.225 8.866 18.432 1.00 89.56 79 GLY A O 1
ATOM 617 N N . LYS A 1 80 ? -6.227 6.872 18.545 1.00 90.69 80 LYS A N 1
ATOM 618 C CA . LYS A 1 80 ? -4.948 7.344 18.001 1.00 90.69 80 LYS A CA 1
ATOM 619 C C . LYS A 1 80 ? -4.959 7.316 16.478 1.00 90.69 80 LYS A C 1
ATOM 621 O O . LYS A 1 80 ? -5.409 6.346 15.870 1.00 90.69 80 LYS A O 1
ATOM 626 N N . LYS A 1 81 ? -4.369 8.351 15.876 1.00 91.38 81 LYS A N 1
ATOM 627 C CA . LYS A 1 81 ? -4.065 8.385 14.442 1.00 91.38 81 LYS A CA 1
ATOM 628 C C . LYS A 1 81 ? -2.930 7.418 14.115 1.00 91.38 81 LYS A C 1
ATOM 630 O O . LYS A 1 81 ? -1.893 7.423 14.779 1.00 91.38 81 LYS A O 1
ATOM 635 N N . ALA A 1 82 ? -3.122 6.630 13.069 1.00 89.38 82 ALA A N 1
ATOM 636 C CA . ALA A 1 82 ? -2.177 5.661 12.547 1.00 89.38 82 ALA A CA 1
ATOM 637 C C . ALA A 1 82 ? -2.016 5.839 11.032 1.00 89.38 82 ALA A C 1
ATOM 639 O O . ALA A 1 82 ? -2.961 6.178 10.320 1.00 89.38 82 ALA A O 1
ATOM 640 N N . ALA A 1 83 ? -0.801 5.590 10.544 1.00 90.69 83 ALA A N 1
ATOM 641 C CA . ALA A 1 83 ? -0.529 5.461 9.119 1.00 90.69 83 ALA A CA 1
ATOM 642 C C . ALA A 1 83 ? -0.722 3.993 8.720 1.00 90.69 83 ALA A C 1
ATOM 644 O O . ALA A 1 83 ? 0.022 3.121 9.175 1.00 90.69 83 ALA A O 1
ATOM 645 N N . VAL A 1 84 ? -1.722 3.725 7.890 1.00 88.69 84 VAL A N 1
ATOM 646 C CA . VAL A 1 84 ? -2.085 2.384 7.428 1.00 88.69 84 VAL A CA 1
ATOM 647 C C . VAL A 1 84 ? -1.407 2.142 6.089 1.00 88.69 84 VAL A C 1
ATOM 649 O O . VAL A 1 84 ? -1.726 2.797 5.101 1.00 88.69 84 VAL A O 1
ATOM 652 N N . LYS A 1 85 ? -0.438 1.226 6.062 1.00 90.69 85 LYS A N 1
ATOM 653 C CA . LYS A 1 85 ? 0.256 0.830 4.833 1.00 90.69 85 LYS A CA 1
ATOM 654 C C . LYS A 1 85 ? -0.431 -0.384 4.228 1.00 90.69 85 LYS A C 1
ATOM 656 O O . LYS A 1 85 ? -0.608 -1.384 4.918 1.00 90.69 85 LYS A O 1
ATOM 661 N N . LEU A 1 86 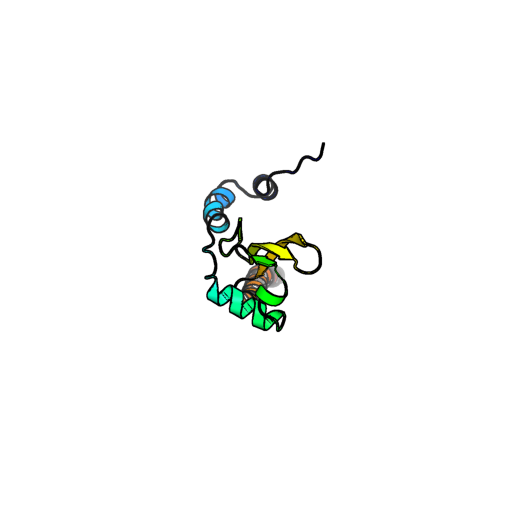? -0.783 -0.284 2.956 1.00 87.12 86 LEU A N 1
ATOM 662 C CA . LEU A 1 86 ? -1.500 -1.300 2.200 1.00 87.12 86 LEU A CA 1
ATOM 663 C C . LEU A 1 86 ? -0.680 -1.653 0.968 1.00 87.12 86 LEU A C 1
ATOM 665 O O . LEU A 1 86 ? -0.332 -0.775 0.182 1.00 87.12 86 LEU A O 1
ATOM 669 N N . GLN A 1 87 ? -0.341 -2.928 0.836 1.00 86.62 87 GLN A N 1
ATOM 670 C CA . GLN A 1 87 ? 0.381 -3.449 -0.317 1.00 86.62 87 GLN A CA 1
ATOM 671 C C . GLN A 1 87 ? -0.544 -3.487 -1.538 1.00 86.62 87 GLN A C 1
ATOM 673 O O . GLN A 1 87 ? -1.725 -3.806 -1.393 1.00 86.62 87 GLN A O 1
ATOM 678 N N . HIS A 1 88 ? -0.022 -3.158 -2.721 1.00 85.25 88 HIS A N 1
ATOM 679 C CA . HIS A 1 88 ? -0.808 -3.228 -3.954 1.00 85.25 88 HIS A CA 1
ATOM 680 C C . HIS A 1 88 ? -1.252 -4.673 -4.252 1.00 85.25 88 HIS A C 1
ATOM 682 O O . HIS A 1 88 ? -0.511 -5.619 -3.954 1.00 85.25 88 HIS A O 1
ATOM 688 N N . PRO A 1 89 ? -2.441 -4.864 -4.856 1.00 75.44 89 PRO A N 1
ATOM 689 C CA . PRO A 1 89 ? -2.857 -6.178 -5.330 1.00 75.44 89 PRO A CA 1
ATOM 690 C C . PRO A 1 89 ? -1.850 -6.686 -6.371 1.00 75.44 89 PRO A C 1
ATOM 692 O O . PRO A 1 89 ? -1.269 -5.896 -7.110 1.00 75.44 89 PRO A O 1
ATOM 695 N N . HIS A 1 90 ? -1.630 -8.001 -6.410 1.00 73.38 90 HIS A N 1
ATOM 696 C CA . HIS A 1 90 ? -0.686 -8.686 -7.312 1.00 73.38 90 HIS A CA 1
ATOM 697 C C . HIS A 1 90 ? 0.806 -8.457 -7.053 1.00 73.38 90 HIS A C 1
ATOM 699 O O . HIS A 1 90 ? 1.629 -9.050 -7.744 1.00 73.38 90 HIS A O 1
ATOM 705 N N . LEU A 1 91 ? 1.199 -7.681 -6.035 1.00 76.56 91 LEU A N 1
ATOM 706 C CA . LEU A 1 91 ? 2.625 -7.461 -5.774 1.00 76.56 91 LEU A CA 1
ATOM 707 C C . LEU A 1 91 ? 3.397 -8.766 -5.519 1.00 76.56 91 LEU A C 1
ATOM 709 O O . LEU A 1 91 ? 4.535 -8.896 -5.951 1.00 76.56 91 LEU A O 1
ATOM 713 N N . ALA A 1 92 ? 2.777 -9.731 -4.837 1.00 73.56 92 ALA A N 1
ATOM 714 C CA . ALA A 1 92 ? 3.405 -11.018 -4.550 1.00 73.56 92 ALA A CA 1
ATOM 715 C C . ALA A 1 92 ? 3.810 -11.767 -5.832 1.00 73.56 92 ALA A C 1
ATOM 717 O O . ALA A 1 92 ? 4.899 -12.322 -5.889 1.00 73.56 92 ALA A O 1
ATOM 718 N N . GLU A 1 93 ? 2.974 -11.710 -6.871 1.00 74.00 93 GLU A N 1
ATOM 719 C CA . GLU A 1 93 ? 3.234 -12.365 -8.158 1.00 74.00 93 GLU A CA 1
ATOM 720 C C . GLU A 1 93 ? 4.415 -11.707 -8.887 1.00 74.00 93 GLU A C 1
ATOM 722 O O . GLU A 1 93 ? 5.250 -12.389 -9.477 1.00 74.00 93 GLU A O 1
ATOM 727 N N . PHE A 1 94 ? 4.519 -10.377 -8.811 1.00 74.88 94 PHE A N 1
ATOM 728 C CA . PHE A 1 94 ? 5.626 -9.641 -9.421 1.00 74.88 94 PHE A CA 1
ATOM 729 C C . PHE A 1 94 ? 6.935 -9.790 -8.648 1.00 74.88 94 PHE A C 1
ATOM 731 O O . PHE A 1 94 ? 7.994 -9.816 -9.266 1.00 74.88 94 PHE A O 1
ATOM 738 N N . CYS A 1 95 ? 6.885 -9.938 -7.321 1.00 78.69 95 CYS A N 1
ATOM 739 C CA . CYS A 1 95 ? 8.088 -10.154 -6.519 1.00 78.69 95 CYS A CA 1
ATOM 740 C C . CYS A 1 95 ? 8.830 -11.436 -6.915 1.00 78.69 95 CYS A C 1
ATOM 742 O O . CYS A 1 95 ? 10.056 -11.411 -6.995 1.00 78.69 95 CYS A O 1
ATOM 744 N N . ASP A 1 96 ? 8.118 -12.531 -7.185 1.00 80.38 96 ASP A N 1
ATOM 745 C CA . ASP A 1 96 ? 8.752 -13.795 -7.573 1.00 80.38 96 ASP A CA 1
ATOM 746 C C . ASP A 1 96 ? 9.446 -13.676 -8.941 1.00 80.38 96 ASP A C 1
ATOM 748 O O . ASP A 1 96 ? 10.599 -14.084 -9.097 1.00 80.38 96 ASP A O 1
ATOM 752 N N . ILE A 1 97 ? 8.785 -13.024 -9.903 1.00 80.25 97 ILE A N 1
ATOM 753 C CA . ILE A 1 97 ? 9.329 -12.766 -11.245 1.00 80.25 97 ILE A CA 1
ATOM 754 C C . ILE A 1 97 ? 10.539 -11.825 -11.178 1.00 80.25 97 ILE A C 1
ATOM 756 O O . ILE A 1 97 ? 11.544 -12.056 -11.851 1.00 80.25 97 ILE A O 1
ATOM 760 N N . ASP A 1 98 ? 10.467 -10.772 -10.361 1.00 82.62 98 ASP A N 1
ATOM 761 C CA . ASP A 1 98 ? 11.572 -9.830 -10.171 1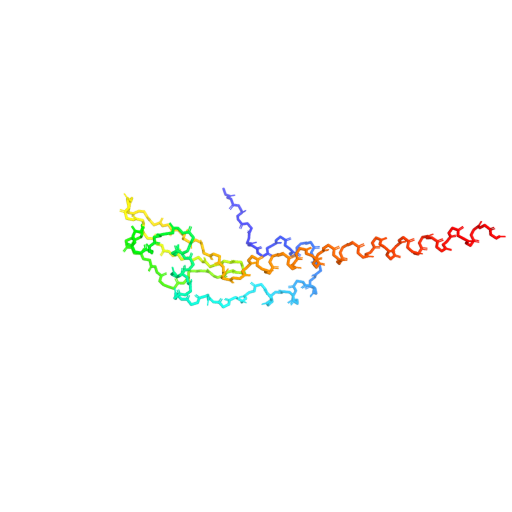.00 82.62 98 ASP A CA 1
ATOM 762 C C . ASP A 1 98 ? 12.807 -10.538 -9.599 1.00 82.62 98 ASP A C 1
ATOM 764 O O . ASP A 1 98 ? 13.930 -10.295 -10.051 1.00 82.62 98 ASP A O 1
ATOM 768 N N . MET A 1 99 ? 12.614 -11.444 -8.637 1.00 84.44 99 MET A N 1
ATOM 769 C CA . MET A 1 99 ? 13.702 -12.229 -8.049 1.00 84.44 99 MET A CA 1
ATOM 770 C C . MET A 1 99 ? 14.320 -13.200 -9.063 1.00 84.44 99 MET A C 1
ATOM 772 O O . MET A 1 99 ? 15.548 -13.262 -9.160 1.00 84.44 99 MET A O 1
ATOM 776 N N . GLU A 1 100 ? 13.501 -13.891 -9.862 1.00 83.75 100 GLU A N 1
ATOM 777 C CA . GLU A 1 100 ? 13.977 -14.760 -10.948 1.00 83.75 100 GLU A CA 1
ATOM 778 C C . GLU A 1 100 ? 14.771 -13.962 -11.994 1.00 83.75 100 GLU A C 1
ATOM 780 O O . GLU A 1 100 ? 15.863 -14.358 -12.408 1.00 83.75 100 GLU A O 1
ATOM 785 N N . MET A 1 101 ? 14.276 -12.786 -12.384 1.00 82.56 101 MET A N 1
ATOM 786 C CA . MET A 1 101 ? 14.948 -11.915 -13.349 1.00 82.56 101 MET A CA 1
ATOM 787 C C . MET A 1 101 ? 16.307 -11.428 -12.838 1.00 82.56 101 MET A C 1
ATOM 789 O O . MET A 1 101 ? 17.279 -11.399 -13.604 1.00 82.56 101 MET A O 1
ATOM 793 N N . VAL A 1 102 ? 16.408 -11.085 -11.552 1.00 83.62 102 VAL A N 1
ATOM 794 C CA . VAL A 1 102 ? 17.681 -10.720 -10.917 1.00 83.62 102 VAL A CA 1
ATOM 795 C C . VAL A 1 102 ? 18.643 -11.908 -10.905 1.00 83.62 102 VAL A C 1
ATOM 797 O O . VAL A 1 102 ? 19.816 -11.730 -11.243 1.00 83.62 102 VAL A O 1
ATOM 800 N N . GLU A 1 103 ? 18.168 -13.109 -10.571 1.00 81.75 103 GLU A N 1
ATOM 801 C CA . GLU A 1 103 ? 18.985 -14.328 -10.568 1.00 81.75 103 GLU A CA 1
ATOM 802 C C . GLU A 1 103 ? 19.532 -14.646 -11.963 1.00 81.75 103 GLU A C 1
ATOM 804 O O . GLU A 1 103 ? 20.735 -14.864 -12.118 1.00 81.75 103 GLU A O 1
ATOM 809 N N . VAL A 1 104 ? 18.694 -14.580 -12.998 1.00 81.31 104 VAL A N 1
ATOM 810 C CA . VAL A 1 104 ? 19.125 -14.775 -14.389 1.00 81.31 104 VAL A CA 1
ATOM 811 C C . VAL A 1 104 ? 20.125 -13.697 -14.799 1.00 81.31 104 VAL A C 1
ATOM 813 O O . VAL A 1 104 ? 21.196 -14.008 -15.320 1.00 81.31 104 VAL A O 1
ATOM 816 N N . THR A 1 105 ? 19.821 -12.426 -14.537 1.00 78.44 105 THR A N 1
ATOM 817 C CA . THR A 1 105 ? 20.646 -11.296 -14.991 1.00 78.44 105 THR A CA 1
ATOM 818 C C . THR A 1 105 ? 22.011 -11.259 -14.305 1.00 78.44 105 THR A C 1
ATOM 820 O O . THR A 1 105 ? 23.012 -10.963 -14.958 1.00 78.44 105 THR A O 1
ATOM 823 N N . LEU A 1 106 ? 22.084 -11.569 -13.007 1.00 75.75 106 LEU A N 1
ATOM 824 C CA . LEU A 1 106 ? 23.341 -11.597 -12.248 1.00 75.75 106 LEU A CA 1
ATOM 825 C C . LEU A 1 106 ? 24.071 -12.946 -12.341 1.00 75.75 106 LEU A C 1
ATOM 827 O O . LEU A 1 106 ? 25.298 -12.978 -12.241 1.00 75.75 106 LEU A O 1
ATOM 831 N N . GLY A 1 107 ? 23.357 -14.048 -12.575 1.00 66.06 107 GLY A N 1
ATOM 832 C CA . GLY A 1 107 ? 23.931 -15.382 -12.771 1.00 66.06 107 GLY A CA 1
ATOM 833 C C . GLY A 1 107 ? 24.504 -15.605 -14.175 1.00 66.06 107 GLY A C 1
ATOM 834 O O . GLY A 1 107 ? 25.516 -16.291 -14.339 1.00 66.06 107 GLY A O 1
ATOM 835 N N . MET A 1 108 ? 23.927 -14.977 -15.201 1.00 56.03 108 MET A N 1
ATOM 836 C CA . MET A 1 108 ? 24.391 -15.076 -16.588 1.00 56.03 108 MET A CA 1
ATOM 837 C C . MET A 1 108 ? 25.832 -14.567 -16.824 1.00 56.03 108 MET A C 1
ATOM 839 O O . MET A 1 108 ? 26.559 -15.233 -17.568 1.00 56.03 108 MET A O 1
ATOM 843 N N . PRO A 1 109 ? 26.331 -13.483 -16.189 1.00 55.66 109 PRO A N 1
ATOM 844 C CA . PRO A 1 109 ? 27.739 -13.116 -16.305 1.00 55.66 109 PRO A CA 1
ATOM 845 C C . PRO A 1 109 ? 28.688 -14.211 -15.806 1.00 55.66 109 PRO A C 1
ATOM 847 O O . PRO A 1 109 ? 29.752 -14.377 -16.394 1.00 55.66 109 PRO A O 1
ATOM 850 N N . ALA A 1 110 ? 28.319 -15.004 -14.793 1.00 51.84 110 ALA A N 1
ATOM 851 C CA . ALA A 1 110 ? 29.170 -16.096 -14.313 1.00 51.84 110 ALA A CA 1
ATOM 852 C C . ALA A 1 110 ? 29.309 -17.219 -15.356 1.00 51.84 110 ALA A C 1
ATOM 854 O O . ALA A 1 110 ? 30.412 -17.714 -15.579 1.00 51.84 110 ALA A O 1
ATOM 855 N N . LEU A 1 111 ? 28.227 -17.575 -16.056 1.00 50.72 111 LEU A N 1
ATOM 856 C CA . LEU A 1 111 ? 28.252 -18.574 -17.133 1.00 50.72 111 LEU A CA 1
ATOM 857 C C . LEU A 1 111 ? 28.985 -18.073 -18.388 1.00 50.72 111 LEU A C 1
ATOM 859 O O . LEU A 1 111 ? 29.751 -18.819 -18.999 1.00 50.72 111 LEU A O 1
ATOM 863 N N . VAL A 1 112 ? 28.806 -16.802 -18.756 1.00 57.19 112 VAL A N 1
ATOM 864 C CA . VAL A 1 112 ? 29.476 -16.202 -19.925 1.00 57.19 112 VAL A CA 1
ATOM 865 C C . VAL A 1 112 ? 30.976 -15.974 -19.665 1.00 57.19 112 VAL A C 1
ATOM 867 O O . VAL A 1 112 ? 31.801 -16.201 -20.556 1.00 57.19 112 VAL A O 1
ATOM 870 N N . LEU A 1 113 ? 31.360 -15.605 -18.437 1.00 55.47 113 LEU A N 1
ATOM 871 C CA . LEU A 1 113 ? 32.767 -15.529 -18.019 1.00 55.47 113 LEU A CA 1
ATOM 872 C C . LEU A 1 113 ? 33.408 -16.919 -17.881 1.00 55.47 113 LEU A C 1
ATOM 874 O O . LEU A 1 113 ? 34.564 -17.096 -18.260 1.00 55.47 113 LEU A O 1
ATOM 878 N N . CYS A 1 114 ? 32.669 -17.928 -17.410 1.00 49.94 114 CYS A N 1
ATOM 879 C CA . CYS A 1 114 ? 33.170 -19.303 -17.342 1.00 49.94 114 CYS A CA 1
ATOM 880 C C . CYS A 1 114 ? 33.432 -19.886 -18.743 1.00 49.94 114 CYS A C 1
ATOM 882 O O . CYS A 1 114 ? 34.473 -20.504 -18.964 1.00 49.94 114 CYS A O 1
ATOM 884 N N . ASN A 1 115 ? 32.562 -19.605 -19.723 1.00 49.09 115 ASN A N 1
ATOM 885 C CA . ASN A 1 115 ? 32.782 -20.028 -21.111 1.00 49.09 115 ASN A CA 1
ATOM 886 C C . ASN A 1 115 ? 33.986 -19.341 -21.771 1.00 49.09 115 ASN A C 1
ATOM 888 O O . ASN A 1 115 ? 34.706 -19.985 -22.528 1.00 49.09 115 ASN A O 1
ATOM 892 N N . SER A 1 116 ? 34.235 -18.063 -21.474 1.00 50.97 116 SER A N 1
ATOM 893 C CA . SER A 1 116 ? 35.397 -17.342 -22.017 1.00 50.97 116 SER A CA 1
ATOM 894 C C . SER A 1 116 ? 36.716 -17.735 -21.332 1.00 50.97 116 SER A C 1
ATOM 896 O O . SER A 1 116 ? 37.752 -17.800 -22.001 1.00 50.97 116 SER A O 1
ATOM 898 N N . ALA A 1 117 ? 36.685 -18.092 -20.043 1.00 51.88 117 ALA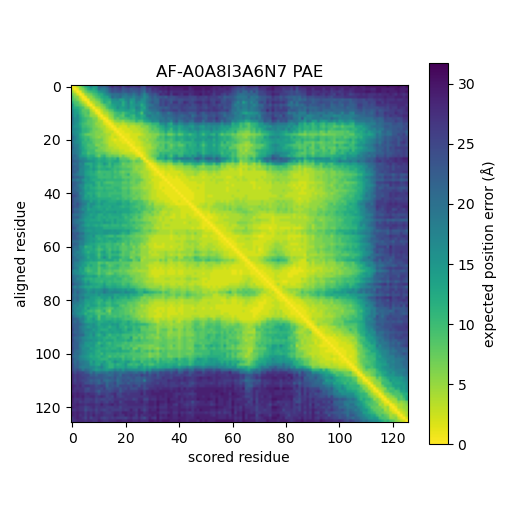 A N 1
ATOM 899 C CA . ALA A 1 117 ? 37.833 -18.651 -19.325 1.00 51.88 117 ALA A CA 1
ATOM 900 C C . ALA A 1 117 ? 38.199 -20.075 -19.798 1.00 51.88 117 ALA A C 1
ATOM 902 O O . ALA A 1 117 ? 39.383 -20.369 -19.963 1.00 51.88 117 ALA A O 1
ATOM 903 N N . MET A 1 118 ? 37.212 -20.933 -20.099 1.00 49.81 118 MET A N 1
ATOM 904 C CA . MET A 1 118 ? 37.450 -22.290 -20.630 1.00 49.81 118 MET A CA 1
ATOM 905 C C . MET A 1 118 ? 38.180 -22.286 -21.982 1.00 49.81 118 MET A C 1
ATOM 907 O O . MET A 1 118 ? 39.059 -23.114 -22.216 1.00 49.81 118 MET A O 1
ATOM 911 N N . THR A 1 119 ? 37.867 -21.334 -22.866 1.00 51.44 119 THR A N 1
ATOM 912 C CA . THR A 1 119 ? 38.533 -21.217 -24.177 1.00 51.44 119 THR A CA 1
ATOM 913 C C . THR A 1 119 ? 40.008 -20.814 -24.090 1.00 51.44 119 THR A C 1
ATOM 915 O O . THR A 1 119 ? 40.787 -21.187 -24.966 1.00 51.44 119 THR A O 1
ATOM 918 N N . LEU A 1 120 ? 40.424 -20.093 -23.043 1.00 52.38 120 LEU A N 1
ATOM 919 C CA . LEU A 1 120 ? 41.829 -19.700 -22.864 1.00 52.38 120 LEU A CA 1
ATOM 920 C C . LEU A 1 120 ? 42.699 -20.867 -22.370 1.00 52.38 120 LEU A C 1
ATOM 922 O O . LEU A 1 120 ? 43.853 -20.985 -22.783 1.00 52.38 120 LEU A O 1
ATOM 926 N N . GLU A 1 121 ? 42.149 -21.768 -21.552 1.00 52.50 121 GLU A N 1
ATOM 927 C CA . GLU A 1 121 ? 42.883 -22.937 -21.043 1.00 52.50 121 GLU A CA 1
ATOM 92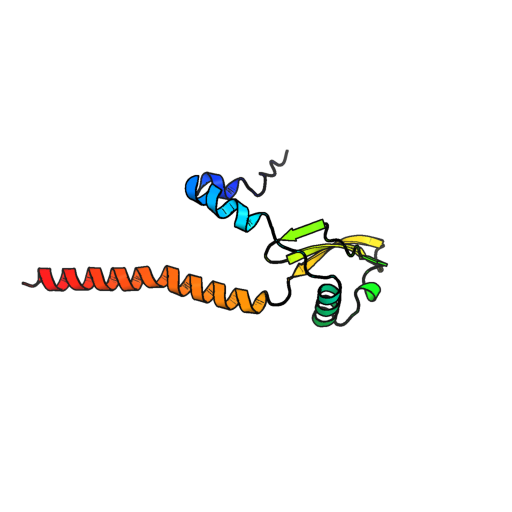8 C C . GLU A 1 121 ? 43.158 -23.988 -22.136 1.00 52.50 121 GLU A C 1
ATOM 930 O O . GLU A 1 121 ? 44.177 -24.679 -22.100 1.00 52.50 121 GLU A O 1
ATOM 935 N N . GLN A 1 122 ? 42.292 -24.076 -23.153 1.00 49.06 122 GLN A N 1
ATOM 936 C CA . GLN A 1 122 ? 42.501 -24.950 -24.315 1.00 49.06 122 GLN A CA 1
ATOM 937 C C . GLN A 1 122 ? 43.564 -24.421 -25.291 1.00 49.06 122 GLN A C 1
ATOM 939 O O . GLN A 1 122 ? 44.252 -25.225 -25.915 1.00 49.06 122 GLN A O 1
ATOM 944 N N . TYR A 1 123 ? 43.747 -23.100 -25.401 1.00 43.75 123 TYR A N 1
ATOM 945 C CA . TYR A 1 123 ? 44.758 -22.508 -26.290 1.00 43.75 123 TYR A CA 1
ATOM 946 C C . TYR A 1 123 ? 46.177 -22.541 -25.690 1.00 43.75 123 TYR A C 1
ATOM 948 O O . TYR A 1 123 ? 47.151 -22.567 -26.430 1.00 43.75 123 TYR A O 1
ATOM 956 N N . ALA A 1 124 ? 46.306 -22.588 -24.358 1.00 44.88 124 ALA A N 1
ATOM 957 C CA . ALA A 1 124 ? 47.594 -22.656 -23.654 1.00 44.88 124 ALA A CA 1
ATOM 958 C C . ALA A 1 124 ? 48.204 -24.075 -23.562 1.00 44.88 124 ALA A C 1
ATOM 960 O O . ALA A 1 124 ? 49.284 -24.244 -22.996 1.00 44.88 124 ALA A O 1
ATOM 961 N N . ARG A 1 125 ? 47.510 -25.103 -24.075 1.00 45.53 125 ARG A N 1
ATOM 962 C CA . ARG A 1 125 ? 47.991 -26.498 -24.161 1.00 45.53 125 ARG A CA 1
ATOM 963 C C . ARG A 1 125 ? 48.328 -26.951 -25.593 1.00 45.53 125 ARG A C 1
ATOM 965 O O . ARG A 1 125 ? 48.547 -28.144 -25.803 1.00 45.53 125 ARG A O 1
ATOM 972 N N . LEU A 1 126 ? 48.379 -26.018 -26.544 1.00 41.69 126 LEU A N 1
ATOM 973 C CA . LEU A 1 126 ? 49.015 -26.175 -27.859 1.00 41.69 126 LEU A CA 1
ATOM 974 C C . LEU A 1 126 ? 50.386 -25.493 -27.842 1.00 41.69 126 LEU A C 1
ATOM 976 O O . LEU A 1 126 ? 51.301 -26.036 -28.496 1.00 41.69 126 LEU A O 1
#